Protein AF-A0A497TAW7-F1 (afdb_monomer)

Structure (mmCIF, N/CA/C/O backbone):
data_AF-A0A497TAW7-F1
#
_entry.id   AF-A0A497TAW7-F1
#
loop_
_atom_site.group_PDB
_atom_site.id
_atom_site.type_symbol
_atom_site.label_atom_id
_atom_site.label_alt_id
_atom_site.label_comp_id
_atom_site.label_asym_id
_atom_site.label_entity_id
_atom_site.label_seq_id
_atom_site.pdbx_PDB_ins_code
_atom_site.Cartn_x
_atom_site.Cartn_y
_atom_site.Cartn_z
_atom_site.occupancy
_atom_site.B_iso_or_equiv
_atom_site.auth_seq_id
_atom_site.auth_comp_id
_atom_site.auth_asym_id
_atom_site.auth_atom_id
_atom_site.pdbx_PDB_model_num
ATOM 1 N N . PHE A 1 1 ? 63.473 -51.065 31.600 1.00 52.31 1 PHE A N 1
ATOM 2 C CA . PHE A 1 1 ? 62.329 -51.071 30.665 1.00 52.31 1 PHE A CA 1
ATOM 3 C C . PHE A 1 1 ? 61.260 -52.136 30.952 1.00 52.31 1 PHE A C 1
ATOM 5 O O . PHE A 1 1 ? 60.139 -51.936 30.514 1.00 52.31 1 PHE A O 1
ATOM 12 N N . GLY A 1 2 ? 61.528 -53.229 31.693 1.00 59.47 2 GLY A N 1
ATOM 13 C CA . GLY A 1 2 ? 60.490 -54.237 32.010 1.00 59.47 2 GLY A CA 1
ATOM 14 C C . GLY A 1 2 ? 59.416 -53.787 33.019 1.00 59.47 2 GLY A C 1
ATOM 15 O O . GLY A 1 2 ? 58.239 -54.035 32.805 1.00 59.47 2 GLY A O 1
ATOM 16 N N . ASN A 1 3 ? 59.793 -53.047 34.068 1.00 63.81 3 ASN A N 1
ATOM 17 C CA . ASN A 1 3 ? 58.870 -52.732 35.173 1.00 63.81 3 ASN A CA 1
ATOM 18 C C . ASN A 1 3 ? 57.830 -51.638 34.865 1.00 63.81 3 ASN A C 1
ATOM 20 O O . ASN A 1 3 ? 56.759 -51.634 35.463 1.00 63.81 3 ASN A O 1
ATOM 24 N N . GLU A 1 4 ? 58.109 -50.711 33.945 1.00 64.75 4 GLU A N 1
ATOM 25 C CA . GLU A 1 4 ? 57.151 -49.653 33.580 1.00 64.75 4 GLU A CA 1
ATOM 26 C C . GLU A 1 4 ? 56.008 -50.187 32.719 1.00 64.75 4 GLU A C 1
ATOM 28 O O . GLU A 1 4 ? 54.865 -49.765 32.885 1.00 64.75 4 GLU A O 1
ATOM 33 N N . LEU A 1 5 ? 56.293 -51.155 31.841 1.00 70.50 5 LEU A N 1
ATO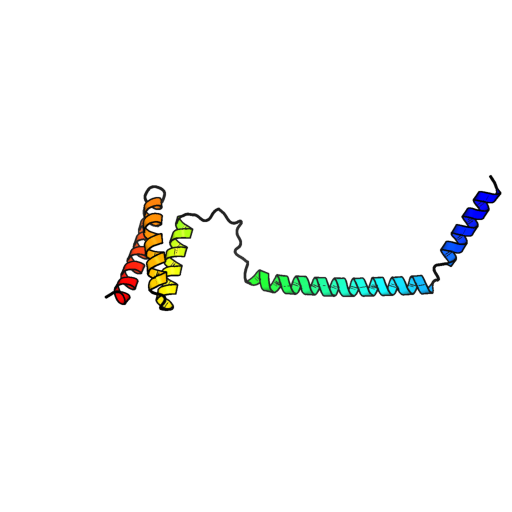M 34 C CA . LEU A 1 5 ? 55.276 -51.761 30.989 1.00 70.50 5 LEU A CA 1
ATOM 35 C C . LEU A 1 5 ? 54.278 -52.588 31.809 1.00 70.50 5 LEU A C 1
ATOM 37 O O . LEU A 1 5 ? 53.078 -52.531 31.545 1.00 70.50 5 LEU A O 1
ATOM 41 N N . ASP A 1 6 ? 54.752 -53.314 32.822 1.00 79.25 6 ASP A N 1
ATOM 42 C CA . ASP A 1 6 ? 53.871 -54.057 33.727 1.00 79.25 6 ASP A CA 1
ATOM 43 C C . ASP A 1 6 ? 53.067 -53.128 34.643 1.00 79.25 6 ASP A C 1
ATOM 45 O O . ASP A 1 6 ? 51.887 -53.381 34.891 1.00 79.25 6 ASP A O 1
ATOM 49 N N . ASN A 1 7 ? 53.644 -51.999 35.066 1.00 77.19 7 ASN A N 1
ATOM 50 C CA . ASN A 1 7 ? 52.921 -51.000 35.854 1.00 77.19 7 ASN A CA 1
ATOM 51 C C . ASN A 1 7 ? 51.817 -50.304 35.032 1.00 77.19 7 ASN A C 1
ATOM 53 O O . ASN A 1 7 ? 50.700 -50.124 35.513 1.00 77.19 7 ASN A O 1
ATOM 57 N N . LEU A 1 8 ? 52.089 -49.995 33.759 1.00 75.00 8 LEU A N 1
ATOM 58 C CA . LEU A 1 8 ? 51.098 -49.454 32.821 1.00 75.00 8 LEU A CA 1
ATOM 59 C C . LEU A 1 8 ? 49.980 -50.457 32.522 1.00 75.00 8 LEU A C 1
ATOM 61 O O . LEU A 1 8 ? 48.805 -50.095 32.529 1.00 75.00 8 LEU A O 1
ATOM 65 N N . LYS A 1 9 ? 50.316 -51.735 32.309 1.00 77.38 9 LYS A N 1
ATOM 66 C CA . LYS A 1 9 ? 49.309 -52.791 32.118 1.00 77.38 9 LYS A CA 1
ATOM 67 C C . LYS A 1 9 ? 48.424 -52.960 33.350 1.00 77.38 9 LYS A C 1
ATOM 69 O O . LYS A 1 9 ? 47.216 -53.135 33.194 1.00 77.38 9 LYS A O 1
ATOM 74 N N . LYS A 1 10 ? 49.001 -52.865 34.551 1.00 76.75 10 LYS A N 1
ATOM 75 C CA . LYS A 1 10 ? 48.254 -52.923 35.810 1.00 76.75 10 LYS A CA 1
ATOM 76 C C . LYS A 1 10 ? 47.315 -51.724 35.967 1.00 76.75 10 LYS A C 1
ATOM 78 O O . LYS A 1 10 ? 46.136 -51.933 36.213 1.00 76.75 10 LYS A O 1
ATOM 83 N N . GLN A 1 11 ? 47.782 -50.501 35.702 1.00 68.69 11 GLN A N 1
ATOM 84 C CA . GLN A 1 11 ? 46.923 -49.309 35.721 1.00 68.69 11 GLN A CA 1
ATOM 85 C C . GLN A 1 11 ? 45.771 -49.391 34.712 1.00 68.69 11 GLN A C 1
ATOM 87 O O . GLN A 1 11 ? 44.648 -49.028 35.039 1.00 68.69 11 GLN A O 1
ATOM 92 N N . ILE A 1 12 ? 46.012 -49.913 33.506 1.00 68.12 12 ILE A N 1
ATOM 93 C CA . ILE A 1 12 ? 44.953 -50.101 32.502 1.00 68.12 12 ILE A CA 1
ATOM 94 C C . ILE A 1 12 ? 43.939 -51.165 32.955 1.00 68.12 12 ILE A C 1
ATOM 96 O O . ILE A 1 12 ? 42.743 -51.014 32.701 1.00 68.12 12 ILE A O 1
ATOM 100 N N . ALA A 1 13 ? 44.386 -52.233 33.620 1.00 68.62 13 ALA A N 1
ATOM 101 C CA . ALA A 1 13 ? 43.496 -53.247 34.186 1.00 68.62 13 ALA A CA 1
ATOM 102 C C . ALA A 1 13 ? 42.655 -52.683 35.345 1.00 68.62 13 ALA A C 1
ATOM 104 O O . ALA A 1 13 ? 41.441 -52.883 35.360 1.00 68.62 13 ALA A O 1
ATOM 105 N N . ASP A 1 14 ? 43.270 -51.906 36.239 1.00 61.09 14 ASP A N 1
ATOM 106 C CA . ASP A 1 14 ? 42.585 -51.243 37.350 1.00 61.09 14 ASP A CA 1
ATOM 107 C C . ASP A 1 14 ? 41.577 -50.196 36.832 1.00 61.09 14 ASP A C 1
ATOM 109 O O . ASP A 1 14 ? 40.437 -50.168 37.290 1.00 61.09 14 ASP A O 1
ATOM 113 N N . MET A 1 15 ? 41.913 -49.424 35.790 1.00 60.47 15 MET A N 1
ATOM 114 C CA . MET A 1 15 ? 40.978 -48.496 35.129 1.00 60.47 15 MET A CA 1
ATOM 115 C C . MET A 1 15 ? 39.799 -49.206 34.452 1.00 60.47 15 MET A C 1
ATOM 117 O O . MET A 1 15 ? 38.679 -48.704 34.504 1.00 60.47 15 MET A O 1
ATOM 121 N N . LYS A 1 16 ? 40.016 -50.380 33.843 1.00 60.75 16 LYS A N 1
ATOM 122 C CA . LYS A 1 16 ? 38.925 -51.205 33.292 1.00 60.75 16 LYS A CA 1
ATOM 123 C C . LYS A 1 16 ? 38.046 -51.817 34.382 1.00 60.75 16 LYS A C 1
ATOM 125 O O . LYS A 1 16 ? 36.876 -52.073 34.127 1.00 60.75 16 LYS A O 1
ATOM 130 N N . SER A 1 17 ? 38.596 -52.048 35.573 1.00 57.75 17 SER A N 1
ATOM 131 C CA . SER A 1 17 ? 37.833 -52.498 36.744 1.00 57.75 17 SER A CA 1
ATOM 132 C C . SER A 1 17 ? 37.116 -51.355 37.477 1.00 57.75 17 SER A C 1
ATOM 134 O O . SER A 1 17 ? 36.145 -51.604 38.184 1.00 57.75 17 SER A O 1
ATOM 136 N N . ALA A 1 18 ? 37.545 -50.105 37.260 1.00 56.16 18 ALA A N 1
ATOM 137 C CA . ALA A 1 18 ? 36.951 -48.888 37.819 1.00 56.16 18 ALA A CA 1
ATOM 138 C C . ALA A 1 18 ? 35.712 -48.387 37.048 1.00 56.16 18 ALA A C 1
ATOM 140 O O . ALA A 1 18 ? 35.219 -47.293 37.307 1.00 56.16 18 ALA A O 1
ATOM 141 N N . THR A 1 19 ? 35.197 -49.167 36.097 1.00 59.69 19 THR A N 1
ATOM 142 C CA . THR A 1 19 ? 33.848 -48.990 35.550 1.00 59.69 19 THR A CA 1
ATOM 143 C C . THR A 1 19 ? 33.125 -50.302 35.784 1.00 59.69 19 THR A C 1
ATOM 145 O O . THR A 1 19 ? 33.347 -51.280 35.067 1.00 59.69 19 THR A O 1
ATOM 148 N N . THR A 1 20 ? 32.332 -50.374 36.849 1.00 62.44 20 THR A N 1
ATOM 149 C CA . THR A 1 20 ? 31.608 -51.609 37.150 1.00 62.44 20 THR A CA 1
ATOM 150 C C . THR A 1 20 ? 30.610 -51.908 36.019 1.00 62.44 20 THR A C 1
ATOM 152 O O . THR A 1 20 ? 30.151 -50.991 35.325 1.00 62.44 20 THR A O 1
ATOM 155 N N . PRO A 1 21 ? 30.244 -53.180 35.779 1.00 60.97 21 PRO A N 1
ATOM 156 C CA . PRO A 1 21 ? 29.141 -53.512 34.878 1.00 60.97 21 PRO A CA 1
ATOM 157 C C . PRO A 1 21 ? 27.851 -52.751 35.227 1.00 60.97 21 PRO A C 1
ATOM 159 O O . PRO A 1 21 ? 27.047 -52.457 34.342 1.00 60.97 21 PRO A O 1
ATOM 162 N N . GLU A 1 22 ? 27.665 -52.417 36.504 1.00 61.88 22 GLU A N 1
ATOM 163 C CA . GLU A 1 22 ? 26.589 -51.582 37.029 1.00 61.88 22 GLU A CA 1
ATOM 164 C C . GLU A 1 22 ? 26.684 -50.126 36.538 1.00 61.88 22 GLU A C 1
ATOM 166 O O . GLU A 1 22 ? 25.676 -49.589 36.077 1.00 61.88 22 GLU A O 1
ATOM 171 N N . ASP A 1 23 ? 27.876 -49.521 36.519 1.00 61.06 23 ASP A N 1
ATOM 172 C CA . ASP A 1 23 ? 28.093 -48.161 35.994 1.00 61.06 23 ASP A CA 1
ATOM 173 C C . ASP A 1 23 ? 27.844 -48.087 34.481 1.00 61.06 23 ASP A C 1
ATOM 175 O O . ASP A 1 23 ? 27.223 -47.147 33.981 1.00 61.06 23 ASP A O 1
ATOM 179 N N . LEU A 1 24 ? 28.255 -49.121 33.736 1.00 63.97 24 LEU A N 1
ATOM 180 C CA . LEU A 1 24 ? 27.972 -49.228 32.300 1.00 63.97 24 LEU A CA 1
ATOM 181 C C . LEU A 1 24 ? 26.476 -49.417 32.016 1.00 63.97 24 LEU A C 1
ATOM 183 O O . LEU A 1 24 ? 25.958 -48.884 31.032 1.00 63.97 24 LEU A O 1
ATOM 187 N N . LYS A 1 25 ? 25.759 -50.158 32.871 1.00 71.12 25 LYS A N 1
ATOM 188 C CA . LYS A 1 25 ? 24.296 -50.290 32.781 1.00 71.12 25 LYS A CA 1
ATOM 189 C C . LYS A 1 25 ? 23.598 -48.965 33.076 1.00 71.12 25 LYS A C 1
ATOM 191 O O . LYS A 1 25 ? 22.671 -48.615 32.348 1.00 71.12 25 LYS A O 1
ATOM 196 N N . HIS A 1 26 ? 24.053 -48.227 34.088 1.00 69.06 26 HIS A N 1
ATOM 197 C CA . HIS A 1 26 ? 23.493 -46.921 34.434 1.00 69.06 26 HIS A CA 1
ATOM 198 C C . HIS A 1 26 ? 23.686 -45.916 33.293 1.00 69.06 26 HIS A C 1
ATOM 200 O 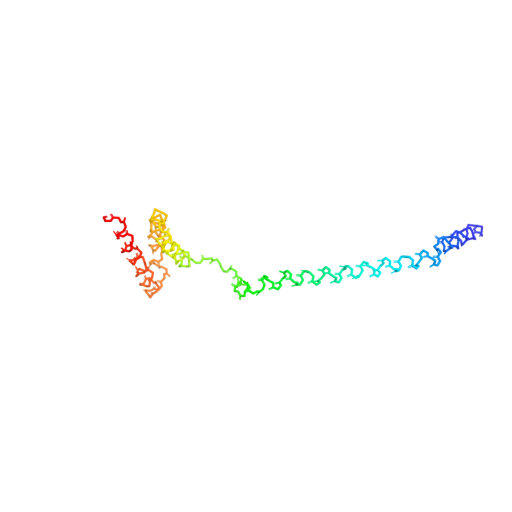O . HIS A 1 26 ? 22.732 -45.265 32.869 1.00 69.06 26 HIS A O 1
ATOM 206 N N . LEU A 1 27 ? 24.889 -45.875 32.713 1.00 68.56 27 LEU A N 1
ATOM 207 C CA . LEU A 1 27 ? 25.193 -45.018 31.570 1.00 68.56 27 LEU A CA 1
ATOM 208 C C . LEU A 1 27 ? 24.346 -45.372 30.335 1.00 68.56 27 LEU A C 1
ATOM 210 O O . LEU A 1 27 ? 23.847 -44.482 29.649 1.00 68.56 27 LEU A O 1
ATOM 214 N N . ASN A 1 28 ? 24.125 -46.662 30.066 1.00 71.62 28 ASN A N 1
ATOM 215 C CA . ASN A 1 28 ? 23.270 -47.096 28.958 1.00 71.62 28 ASN A CA 1
ATOM 216 C C . ASN A 1 28 ? 21.795 -46.717 29.155 1.00 71.62 28 ASN A C 1
ATOM 218 O O . ASN A 1 28 ? 21.137 -46.309 28.195 1.00 71.62 28 ASN A O 1
ATOM 222 N N . GLU A 1 29 ? 21.266 -46.821 30.376 1.00 75.81 29 GLU A N 1
ATOM 223 C CA . GLU A 1 29 ? 19.897 -46.382 30.667 1.00 75.81 29 GLU A CA 1
ATOM 224 C C . GLU A 1 29 ? 19.764 -44.850 30.598 1.00 75.81 29 GLU A C 1
ATOM 226 O O . GLU A 1 29 ? 18.762 -44.349 30.080 1.00 75.81 29 GLU A O 1
ATOM 231 N N . GLU A 1 30 ? 20.787 -44.090 31.002 1.00 72.75 30 GLU A N 1
ATOM 232 C CA . GLU A 1 30 ? 20.824 -42.637 30.795 1.00 72.75 30 GLU A CA 1
ATOM 233 C C . GLU A 1 30 ? 20.834 -42.260 29.309 1.00 72.75 30 GLU A C 1
ATOM 235 O O . GLU A 1 30 ? 20.018 -41.438 28.888 1.00 72.75 30 GLU A O 1
ATOM 240 N N . ILE A 1 31 ? 21.677 -42.901 28.490 1.00 75.81 31 ILE A N 1
ATOM 241 C CA . ILE A 1 31 ? 21.721 -42.688 27.032 1.00 75.81 31 ILE A CA 1
ATOM 242 C C . ILE A 1 31 ? 20.357 -42.991 26.403 1.00 75.81 31 ILE A C 1
ATOM 244 O O . ILE A 1 31 ? 19.852 -42.221 25.584 1.00 75.81 31 ILE A O 1
ATOM 248 N N . LYS A 1 32 ? 19.713 -44.086 26.813 1.00 79.62 32 LYS A N 1
ATOM 249 C CA . LYS A 1 32 ? 18.372 -44.461 26.351 1.00 79.62 32 LYS A CA 1
ATOM 250 C C . LYS A 1 32 ? 17.323 -43.412 26.724 1.00 79.62 32 LYS A C 1
ATOM 252 O O . LYS A 1 32 ? 16.472 -43.074 25.900 1.00 79.62 32 LYS A O 1
ATOM 257 N N . ASN A 1 33 ? 17.395 -42.863 27.934 1.00 78.19 33 ASN A N 1
ATOM 258 C CA . ASN A 1 33 ? 16.470 -41.830 28.391 1.00 78.19 33 ASN A CA 1
ATOM 259 C C . ASN A 1 33 ? 16.710 -40.482 27.686 1.00 78.19 33 ASN A C 1
ATOM 261 O O . ASN A 1 33 ? 15.756 -39.780 27.348 1.00 78.19 33 ASN A O 1
ATOM 265 N N . ILE A 1 34 ? 17.972 -40.139 27.405 1.00 78.50 34 ILE A N 1
ATOM 266 C CA . ILE A 1 34 ? 18.348 -38.971 26.597 1.00 78.50 34 ILE A CA 1
ATOM 267 C C . ILE A 1 34 ? 17.803 -39.122 25.177 1.00 78.50 34 ILE A C 1
ATOM 269 O O . ILE A 1 34 ? 17.125 -38.215 24.705 1.00 78.50 34 ILE A O 1
ATOM 273 N N . ASN A 1 35 ? 17.997 -40.276 24.532 1.00 76.38 35 ASN A N 1
ATOM 274 C CA . ASN A 1 35 ? 17.474 -40.541 23.189 1.00 76.38 35 ASN A CA 1
ATOM 275 C C . ASN A 1 35 ? 15.943 -40.465 23.136 1.00 76.38 35 ASN A C 1
ATOM 277 O O . ASN A 1 35 ? 15.386 -39.911 22.191 1.00 76.38 35 ASN A O 1
ATOM 281 N N . LYS A 1 36 ? 15.249 -40.946 24.177 1.00 78.88 36 LYS A N 1
ATOM 282 C CA . LYS A 1 36 ? 13.792 -40.797 24.292 1.00 78.88 36 LYS A CA 1
ATOM 283 C C . LYS A 1 36 ? 13.375 -39.324 24.369 1.00 78.88 36 LYS A C 1
ATOM 285 O O . LYS A 1 36 ? 12.472 -38.910 23.647 1.00 78.88 36 LYS A O 1
ATOM 290 N N . LYS A 1 37 ? 14.050 -38.518 25.197 1.00 78.12 37 LYS A N 1
ATOM 291 C CA . LYS A 1 37 ? 13.802 -37.067 25.276 1.00 78.12 37 LYS A CA 1
ATOM 292 C C . LYS A 1 37 ? 14.127 -36.353 23.964 1.00 78.12 37 LYS A C 1
ATOM 294 O O . LYS A 1 37 ? 13.438 -35.400 23.619 1.00 78.12 37 LYS A O 1
ATOM 299 N N . LEU A 1 38 ? 15.146 -36.809 23.239 1.00 76.94 38 LEU A N 1
ATOM 300 C CA . LEU A 1 38 ? 15.536 -36.268 21.938 1.00 76.94 38 LEU A CA 1
ATOM 301 C C . LEU A 1 38 ? 14.435 -36.520 20.900 1.00 76.94 38 LEU A C 1
ATOM 303 O O . LEU A 1 38 ? 13.981 -35.569 20.275 1.00 76.94 38 LEU A O 1
ATOM 307 N N . ALA A 1 39 ? 13.892 -37.740 20.841 1.00 73.88 39 ALA A N 1
ATOM 308 C CA . ALA A 1 39 ? 12.740 -38.064 19.998 1.00 73.88 39 ALA A CA 1
ATOM 309 C C . ALA A 1 39 ? 11.481 -37.253 20.380 1.00 73.88 39 ALA A C 1
ATOM 311 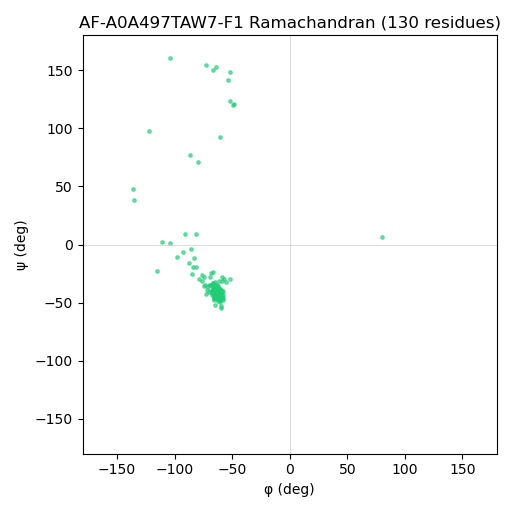O O . ALA A 1 39 ? 10.777 -36.728 19.517 1.00 73.88 39 ALA A O 1
ATOM 312 N N . GLU A 1 40 ? 11.198 -37.083 21.677 1.00 69.50 40 GLU A N 1
ATOM 313 C CA . GLU A 1 40 ? 10.089 -36.236 22.145 1.00 69.50 40 GLU A CA 1
ATOM 314 C C . GLU A 1 40 ? 10.287 -34.754 21.775 1.00 69.50 40 GLU A C 1
ATOM 316 O O . GLU A 1 40 ? 9.325 -34.063 21.432 1.00 69.50 40 GLU A O 1
ATOM 321 N N . LEU A 1 41 ? 11.522 -34.250 21.807 1.00 65.25 41 LEU A N 1
ATOM 322 C CA . LEU A 1 41 ? 11.848 -32.893 21.370 1.00 65.25 41 LEU A CA 1
ATOM 323 C C . LEU A 1 41 ? 11.727 -32.744 19.852 1.00 65.25 41 LEU A C 1
ATOM 325 O O . LEU A 1 41 ? 11.148 -31.752 19.422 1.00 65.25 41 LEU A O 1
ATOM 329 N N . GLU A 1 42 ? 12.171 -33.730 19.067 1.00 61.31 42 GLU A N 1
ATOM 330 C CA . GLU A 1 42 ? 12.010 -33.774 17.606 1.00 61.31 42 GLU A CA 1
ATOM 331 C C . GLU A 1 42 ? 10.532 -33.775 17.191 1.00 61.31 42 GLU A C 1
ATOM 333 O O . GLU A 1 42 ? 10.129 -33.024 16.299 1.00 61.31 42 GLU A O 1
ATOM 338 N N . THR A 1 43 ? 9.680 -34.533 17.891 1.00 60.84 43 THR A N 1
ATOM 339 C CA . THR A 1 43 ? 8.227 -34.491 17.640 1.00 60.84 43 THR A CA 1
ATOM 340 C C . THR A 1 43 ? 7.611 -33.134 18.009 1.00 60.84 43 THR A C 1
ATOM 342 O O . THR A 1 43 ? 6.710 -32.650 17.318 1.00 60.84 43 THR A O 1
ATOM 345 N N . LYS A 1 44 ? 8.124 -32.451 19.044 1.00 57.00 44 LYS A N 1
ATOM 346 C CA . LYS A 1 44 ? 7.686 -31.094 19.420 1.00 57.00 44 LYS A CA 1
ATOM 347 C C . LYS A 1 44 ? 8.186 -30.013 18.459 1.00 57.00 44 LYS A C 1
ATOM 349 O O . LYS A 1 44 ? 7.445 -29.058 18.216 1.00 57.00 44 LYS A O 1
ATOM 354 N N . THR A 1 45 ? 9.384 -30.131 17.883 1.00 51.62 45 THR A N 1
ATOM 355 C CA . THR A 1 45 ? 9.844 -29.227 16.814 1.00 51.62 45 THR A CA 1
ATOM 356 C C . THR A 1 45 ? 9.050 -29.445 15.533 1.00 51.62 45 THR A C 1
ATOM 358 O O . THR A 1 45 ? 8.605 -28.463 14.945 1.00 51.62 45 THR A O 1
ATOM 361 N N . GLN A 1 46 ? 8.738 -30.689 15.158 1.00 51.00 46 GLN A N 1
ATOM 362 C CA . GLN A 1 46 ? 7.857 -30.965 14.015 1.00 51.00 46 GLN A CA 1
ATOM 363 C C . GLN A 1 46 ? 6.425 -30.444 14.236 1.00 51.00 46 GLN A C 1
ATOM 365 O O . GLN A 1 46 ? 5.826 -29.880 13.320 1.00 51.00 46 GLN A O 1
ATOM 370 N N . SER A 1 47 ? 5.899 -30.532 15.463 1.00 51.06 47 SER A N 1
ATOM 371 C CA . SER A 1 47 ? 4.584 -29.981 15.825 1.00 51.06 47 SER A CA 1
ATOM 372 C C . SER A 1 47 ? 4.546 -28.441 15.799 1.00 51.06 47 SER A C 1
ATOM 374 O O . SER A 1 47 ? 3.554 -27.856 15.362 1.00 51.06 47 SER A O 1
ATOM 376 N N . LYS A 1 48 ? 5.644 -27.759 16.163 1.00 48.69 48 LYS A N 1
ATOM 377 C CA . LYS A 1 48 ? 5.775 -26.296 16.001 1.00 48.69 48 LYS A CA 1
ATOM 378 C C . LYS A 1 48 ? 6.013 -25.855 14.554 1.00 48.69 48 LYS A C 1
ATOM 380 O O . LYS A 1 48 ? 5.619 -24.747 14.195 1.00 48.69 48 LYS A O 1
ATOM 385 N N . GLU A 1 49 ? 6.616 -26.695 13.717 1.00 46.03 49 GLU A N 1
ATOM 386 C CA . GLU A 1 49 ? 6.784 -26.393 12.293 1.00 46.03 49 GLU A CA 1
ATOM 387 C C . GLU A 1 49 ? 5.514 -26.631 11.466 1.00 46.03 49 GLU A C 1
ATOM 389 O O . GLU A 1 49 ? 5.292 -25.916 10.491 1.00 46.03 49 GLU A O 1
ATOM 394 N N . ALA A 1 50 ? 4.650 -27.573 11.850 1.00 46.81 50 ALA A N 1
ATOM 395 C CA . ALA A 1 50 ? 3.391 -27.826 11.146 1.00 46.81 50 ALA A CA 1
ATOM 396 C C . ALA A 1 50 ? 2.405 -26.648 11.266 1.00 46.81 50 ALA A C 1
ATOM 398 O O . ALA A 1 50 ? 1.820 -26.234 10.268 1.00 46.81 50 ALA A O 1
ATOM 399 N N . ILE A 1 51 ? 2.312 -26.015 12.443 1.00 50.09 51 ILE A N 1
ATOM 400 C CA . ILE A 1 51 ? 1.461 -24.825 12.645 1.00 50.09 51 ILE A CA 1
ATOM 401 C C . ILE A 1 51 ? 2.002 -23.608 11.866 1.00 50.09 51 ILE A C 1
ATOM 403 O O . ILE A 1 51 ? 1.243 -22.719 11.481 1.00 50.09 51 ILE A O 1
ATOM 407 N N . ARG A 1 52 ? 3.308 -23.570 11.561 1.00 45.28 52 ARG A N 1
ATOM 408 C CA . ARG A 1 52 ? 3.905 -22.508 10.734 1.00 45.28 52 ARG A CA 1
ATOM 409 C C . ARG A 1 52 ? 3.779 -22.779 9.227 1.00 45.28 52 ARG A C 1
ATOM 411 O O . ARG A 1 52 ? 3.744 -21.828 8.453 1.00 45.28 52 ARG A O 1
ATOM 418 N N . LYS A 1 53 ? 3.664 -24.044 8.808 1.00 47.47 53 LYS A N 1
ATOM 419 C CA . LYS A 1 53 ? 3.601 -24.457 7.391 1.00 47.47 53 LYS A CA 1
ATOM 420 C C . LYS A 1 53 ? 2.209 -24.365 6.757 1.00 47.47 53 LYS A C 1
ATOM 422 O O . LYS A 1 53 ? 2.125 -24.393 5.533 1.00 47.47 53 LYS A O 1
ATOM 427 N N . GLU A 1 54 ? 1.143 -24.164 7.532 1.00 45.41 54 GLU A N 1
ATOM 428 C CA . GLU A 1 54 ? -0.175 -23.816 6.967 1.00 45.41 54 GLU A CA 1
ATOM 429 C C . GLU A 1 54 ? -0.377 -22.304 6.759 1.00 45.41 54 GLU A C 1
ATOM 431 O O . GLU A 1 54 ? -1.238 -21.908 5.981 1.00 45.41 54 GLU A O 1
ATOM 436 N N . LYS A 1 55 ? 0.458 -21.446 7.368 1.00 47.06 55 LYS A N 1
ATOM 437 C CA . LYS A 1 55 ? 0.445 -19.985 7.136 1.00 47.06 55 LYS A CA 1
ATOM 438 C C . LYS A 1 55 ? 1.581 -19.461 6.250 1.00 47.06 55 LYS A C 1
ATOM 440 O O . LYS A 1 55 ? 1.660 -18.259 6.030 1.00 47.06 55 LYS A O 1
ATOM 445 N N . LEU A 1 56 ? 2.459 -20.331 5.746 1.00 46.66 56 LEU A N 1
ATOM 446 C CA . LEU A 1 56 ? 3.659 -19.925 5.004 1.00 46.66 56 LEU A CA 1
ATOM 447 C C . LEU A 1 56 ? 3.891 -20.782 3.747 1.00 46.66 56 LEU A C 1
ATOM 449 O O . LEU A 1 56 ? 4.991 -21.275 3.518 1.00 46.66 56 LEU A O 1
ATOM 453 N N . LYS A 1 57 ? 2.849 -20.996 2.936 1.00 45.22 57 LYS A N 1
ATOM 454 C CA . LYS A 1 57 ? 2.981 -21.609 1.600 1.00 45.22 57 LYS A CA 1
ATOM 455 C C . LYS A 1 57 ? 3.194 -20.611 0.455 1.00 45.22 57 LYS A C 1
ATOM 457 O O . LYS A 1 57 ? 3.226 -21.036 -0.691 1.00 45.22 57 LYS A O 1
ATOM 462 N N . GLU A 1 58 ? 3.434 -19.332 0.736 1.00 47.72 58 GLU A N 1
ATOM 463 C CA . GLU A 1 58 ? 3.775 -18.343 -0.301 1.00 47.72 58 GLU A CA 1
ATOM 464 C C . GLU A 1 58 ? 4.946 -17.432 0.096 1.00 47.72 58 GLU A C 1
ATOM 466 O O . GLU A 1 58 ? 4.969 -16.254 -0.226 1.00 47.72 58 GLU A O 1
ATOM 471 N N . ALA A 1 59 ? 5.970 -17.957 0.769 1.00 42.53 59 ALA A N 1
ATOM 472 C CA . ALA A 1 59 ? 7.263 -17.272 0.774 1.00 42.53 59 ALA A CA 1
ATOM 473 C C . ALA A 1 59 ? 8.051 -17.722 -0.465 1.00 42.53 59 ALA A C 1
ATOM 475 O O . ALA A 1 59 ? 8.931 -18.582 -0.390 1.00 42.53 59 ALA A O 1
ATOM 476 N N . LYS A 1 60 ? 7.683 -17.163 -1.629 1.00 51.94 60 LYS A N 1
ATOM 477 C CA . LYS A 1 60 ? 8.616 -17.026 -2.759 1.00 51.94 60 LYS A CA 1
ATOM 478 C C . LYS A 1 60 ? 9.883 -16.334 -2.227 1.00 51.94 60 LYS A C 1
ATOM 480 O O . LYS A 1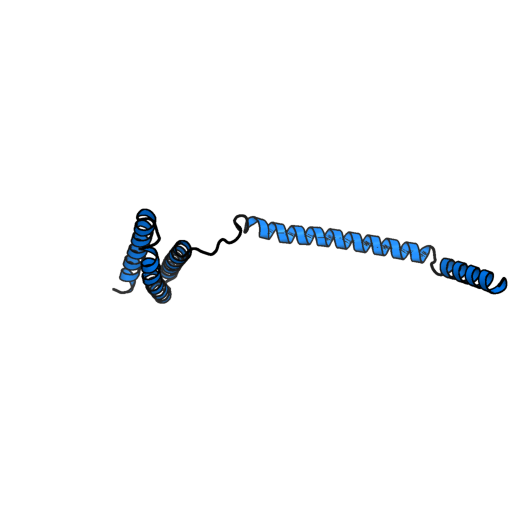 60 ? 9.753 -15.528 -1.306 1.00 51.94 60 LYS A O 1
ATOM 485 N N . PRO A 1 61 ? 11.086 -16.621 -2.761 1.00 44.66 61 PRO A N 1
ATOM 486 C CA . PRO A 1 61 ? 12.250 -15.786 -2.466 1.00 44.66 61 PRO A CA 1
ATOM 487 C C . PRO A 1 61 ? 11.826 -14.329 -2.678 1.00 44.66 61 PRO A C 1
ATOM 489 O O . PRO A 1 61 ? 11.290 -14.029 -3.742 1.00 44.66 61 PRO A O 1
ATOM 492 N N . GLU A 1 62 ? 11.932 -13.494 -1.638 1.00 47.84 62 GLU A N 1
ATOM 493 C CA . GLU A 1 62 ? 11.526 -12.087 -1.685 1.00 47.84 62 GLU A CA 1
ATOM 494 C C . GLU A 1 62 ? 12.366 -11.400 -2.764 1.00 47.84 62 GLU A C 1
ATOM 496 O O . GLU A 1 62 ? 13.498 -10.970 -2.542 1.00 47.84 62 GLU A O 1
ATOM 501 N N . GLU A 1 63 ? 11.818 -11.368 -3.978 1.00 50.44 63 GLU A N 1
ATOM 502 C CA . GLU A 1 63 ? 12.177 -10.378 -4.974 1.00 50.44 63 GLU A CA 1
ATOM 503 C C . GLU A 1 63 ? 12.006 -9.005 -4.313 1.00 50.44 63 GLU A C 1
ATOM 505 O O . GLU A 1 63 ? 11.078 -8.827 -3.515 1.00 50.44 63 GLU A O 1
ATOM 510 N N . PRO A 1 64 ? 12.902 -8.041 -4.582 1.00 64.00 64 PRO A N 1
ATOM 511 C CA . PRO A 1 64 ? 12.750 -6.701 -4.035 1.00 64.00 64 PRO A CA 1
ATOM 512 C C . PRO A 1 64 ? 11.341 -6.187 -4.358 1.00 64.00 64 PRO A C 1
ATOM 514 O O . PRO A 1 64 ? 10.947 -6.184 -5.525 1.00 64.00 64 PRO A O 1
ATOM 517 N N . GLU A 1 65 ? 10.587 -5.801 -3.320 1.00 78.12 65 GLU A N 1
ATOM 518 C CA . GLU A 1 65 ? 9.214 -5.295 -3.446 1.00 78.12 65 GLU A CA 1
ATOM 519 C C . GLU A 1 65 ? 9.178 -4.215 -4.532 1.00 78.12 65 GLU A C 1
ATOM 521 O O . GLU A 1 65 ? 9.897 -3.212 -4.456 1.00 78.12 65 GLU A O 1
ATOM 526 N N . THR A 1 66 ? 8.376 -4.431 -5.576 1.00 89.31 66 THR A N 1
ATOM 527 C CA . THR A 1 66 ? 8.298 -3.466 -6.675 1.00 89.31 66 THR A CA 1
ATOM 528 C C . THR A 1 66 ? 7.538 -2.224 -6.221 1.00 89.31 66 THR A C 1
ATOM 530 O O . THR A 1 66 ? 6.672 -2.278 -5.345 1.00 89.31 66 THR A O 1
ATOM 533 N N . ASN A 1 67 ? 7.801 -1.079 -6.853 1.00 90.12 67 ASN A N 1
ATOM 534 C CA . ASN A 1 67 ? 7.045 0.144 -6.567 1.00 90.12 67 ASN A CA 1
ATOM 535 C C . ASN A 1 67 ? 5.533 -0.028 -6.826 1.00 90.12 67 ASN A C 1
ATOM 537 O O . ASN A 1 67 ? 4.729 0.611 -6.151 1.00 90.12 67 ASN A O 1
ATOM 541 N N . VAL A 1 68 ? 5.145 -0.922 -7.747 1.00 91.62 68 VAL A N 1
ATOM 542 C CA . VAL A 1 68 ? 3.745 -1.315 -7.977 1.00 91.62 68 VAL A CA 1
ATOM 543 C C . VAL A 1 68 ? 3.172 -2.028 -6.752 1.00 91.62 68 VAL A C 1
ATOM 545 O O . VAL A 1 68 ? 2.143 -1.601 -6.235 1.00 91.62 68 VAL A O 1
ATOM 548 N N . GLN A 1 69 ? 3.854 -3.058 -6.241 1.00 93.25 69 GLN A N 1
ATOM 549 C CA . GLN A 1 69 ? 3.411 -3.807 -5.056 1.00 93.25 69 GLN A CA 1
ATOM 550 C C . GLN A 1 69 ? 3.311 -2.904 -3.823 1.00 93.25 69 GLN A C 1
ATOM 552 O O . GLN A 1 69 ? 2.322 -2.946 -3.089 1.00 93.25 69 GLN A O 1
ATOM 557 N N . LYS A 1 70 ? 4.298 -2.019 -3.643 1.00 94.69 70 LYS A N 1
ATOM 558 C CA . LYS A 1 70 ? 4.291 -1.024 -2.572 1.00 94.6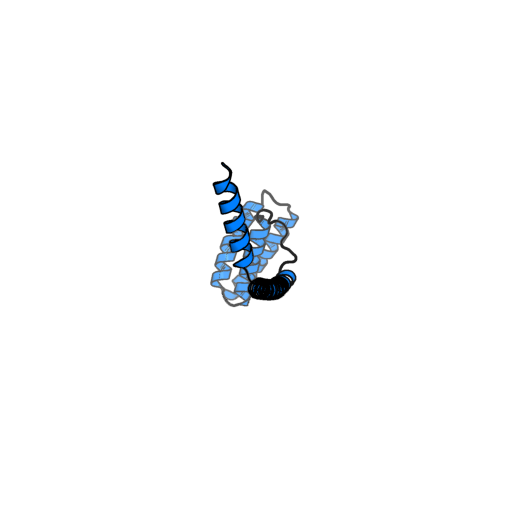9 70 LYS A CA 1
ATOM 559 C C . LYS A 1 70 ? 3.081 -0.091 -2.675 1.00 94.69 70 LYS A C 1
ATOM 561 O O . LYS A 1 70 ? 2.431 0.181 -1.667 1.00 94.69 70 LYS A O 1
ATOM 566 N N . LEU A 1 71 ? 2.758 0.386 -3.878 1.00 94.88 71 LEU A N 1
ATOM 567 C CA . LEU A 1 71 ? 1.603 1.255 -4.101 1.00 94.88 71 LEU A CA 1
ATOM 568 C C . LEU A 1 71 ? 0.282 0.533 -3.821 1.00 94.88 71 L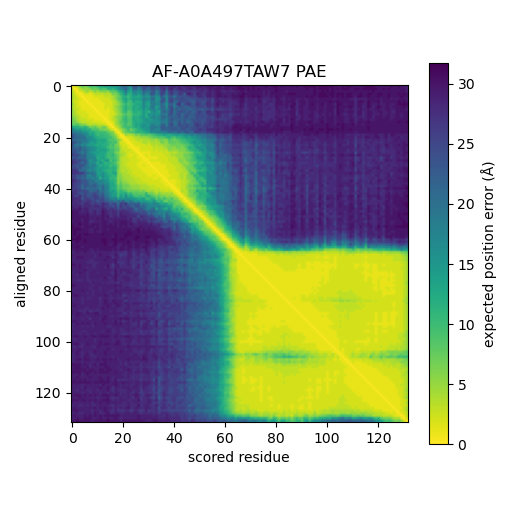EU A C 1
ATOM 570 O O . LEU A 1 71 ? -0.569 1.079 -3.121 1.00 94.88 71 LEU A O 1
ATOM 574 N N . GLU A 1 72 ? 0.123 -0.698 -4.307 1.00 95.50 72 GLU A N 1
ATOM 575 C CA . GLU A 1 72 ? -1.063 -1.518 -4.029 1.00 95.50 72 GLU A CA 1
ATOM 576 C C . GLU A 1 72 ? -1.247 -1.736 -2.520 1.00 95.50 72 GLU A C 1
ATOM 578 O O . GLU A 1 72 ? -2.353 -1.599 -1.998 1.00 95.50 72 GLU A O 1
ATOM 583 N N . LYS A 1 73 ? -0.159 -1.990 -1.786 1.00 96.00 73 LYS A N 1
ATOM 584 C CA . LYS A 1 73 ? -0.191 -2.142 -0.328 1.00 96.00 73 LYS A CA 1
ATOM 585 C C . LYS A 1 73 ? -0.621 -0.864 0.395 1.00 96.00 73 LYS A C 1
ATOM 587 O O . LYS A 1 73 ? -1.427 -0.945 1.324 1.00 96.00 73 LYS A O 1
ATOM 592 N N . ILE A 1 74 ? -0.112 0.298 -0.021 1.00 97.12 74 ILE A N 1
ATOM 593 C CA . ILE A 1 74 ? -0.500 1.605 0.540 1.00 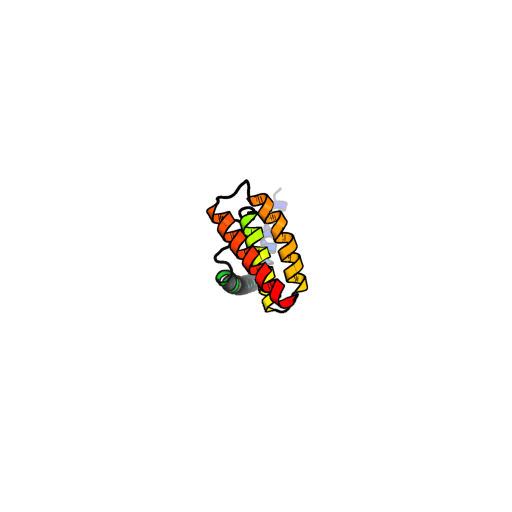97.12 74 ILE A CA 1
ATOM 594 C C . ILE A 1 74 ? -2.001 1.843 0.334 1.00 97.12 74 ILE A C 1
ATOM 596 O O . ILE A 1 74 ? -2.714 2.182 1.278 1.00 97.12 74 ILE A O 1
ATOM 600 N N . ILE A 1 75 ? -2.499 1.604 -0.882 1.00 96.81 75 ILE A N 1
ATOM 601 C CA . ILE A 1 75 ? -3.917 1.764 -1.227 1.00 96.81 75 ILE A CA 1
ATOM 602 C C . ILE A 1 75 ? -4.796 0.816 -0.399 1.00 96.81 75 ILE A C 1
ATOM 604 O O . ILE A 1 75 ? -5.781 1.252 0.199 1.00 96.81 75 ILE A O 1
ATOM 608 N N . ASN A 1 76 ? -4.425 -0.464 -0.317 1.00 96.81 76 ASN A N 1
ATOM 609 C CA . ASN A 1 76 ? -5.169 -1.461 0.455 1.00 96.81 76 ASN A CA 1
ATOM 610 C C . ASN A 1 76 ? -5.208 -1.104 1.946 1.00 96.81 76 ASN A C 1
ATOM 612 O O . ASN A 1 76 ? -6.267 -1.159 2.568 1.00 96.81 76 ASN A O 1
ATOM 616 N N . THR A 1 77 ? -4.079 -0.656 2.501 1.00 97.81 77 THR A N 1
ATOM 617 C CA . THR A 1 77 ? -4.004 -0.195 3.894 1.00 97.81 77 THR A CA 1
ATOM 618 C C . THR A 1 77 ? -4.932 0.996 4.127 1.00 97.81 77 THR A C 1
ATOM 620 O O . THR A 1 77 ? -5.671 1.006 5.109 1.00 97.81 77 THR A O 1
ATOM 623 N N . ALA A 1 78 ? -4.965 1.964 3.205 1.00 96.81 78 ALA A N 1
ATOM 624 C CA . ALA A 1 78 ? -5.863 3.110 3.302 1.00 96.81 78 ALA A CA 1
ATOM 625 C C . ALA A 1 78 ? -7.341 2.689 3.281 1.00 96.81 78 ALA A C 1
ATOM 627 O O . ALA A 1 78 ? -8.143 3.199 4.060 1.00 96.81 78 ALA A O 1
ATOM 628 N N . HIS A 1 79 ? -7.714 1.732 2.429 1.00 96.50 79 HIS A N 1
ATOM 629 C CA . HIS A 1 79 ? -9.071 1.188 2.407 1.00 96.50 79 HIS A CA 1
ATOM 630 C C . HIS A 1 79 ? -9.450 0.500 3.720 1.00 96.50 79 HIS A C 1
ATOM 632 O O . HIS A 1 79 ? -10.514 0.801 4.262 1.00 96.50 79 HIS A O 1
ATOM 638 N N . GLU A 1 80 ? -8.571 -0.343 4.265 1.00 97.06 80 GLU A N 1
ATOM 639 C CA . GLU A 1 80 ? -8.795 -0.977 5.566 1.00 97.06 80 GLU A CA 1
ATOM 640 C C . GLU A 1 80 ? -8.907 0.040 6.704 1.00 97.06 80 GLU A C 1
ATOM 642 O O . GLU A 1 80 ? -9.678 -0.154 7.642 1.00 97.06 80 GLU A O 1
ATOM 647 N N . GLN A 1 81 ? -8.120 1.114 6.656 1.00 97.44 81 GLN A N 1
ATOM 648 C CA . GLN A 1 81 ? -8.186 2.190 7.637 1.00 97.44 81 GLN A CA 1
ATOM 649 C C . GLN A 1 81 ? -9.531 2.910 7.576 1.00 97.44 81 GLN A C 1
ATOM 651 O O . GLN A 1 81 ? -10.146 3.104 8.622 1.00 97.44 81 GLN A O 1
ATOM 656 N N . ILE A 1 82 ? -10.048 3.204 6.377 1.00 95.25 82 ILE A N 1
ATOM 657 C CA . ILE A 1 82 ? -11.406 3.748 6.224 1.00 95.25 82 ILE A CA 1
ATOM 658 C C . ILE A 1 82 ? -12.441 2.782 6.810 1.00 95.25 82 ILE A C 1
ATOM 660 O O . ILE A 1 82 ? -13.310 3.218 7.561 1.00 95.25 82 ILE A O 1
ATOM 664 N N . ASP A 1 83 ? -12.330 1.480 6.525 1.00 95.31 83 ASP A N 1
ATOM 665 C CA . ASP A 1 83 ? -13.251 0.462 7.057 1.00 95.31 83 ASP A CA 1
ATOM 666 C C . ASP A 1 83 ? -13.220 0.385 8.593 1.00 95.31 83 ASP A C 1
ATOM 668 O O . ASP A 1 83 ? -14.237 0.117 9.232 1.00 95.31 83 ASP A O 1
ATOM 672 N N . LYS A 1 84 ? -12.059 0.662 9.198 1.00 96.50 84 LYS A N 1
ATOM 673 C CA . LYS A 1 84 ? -11.853 0.723 10.654 1.00 96.50 84 LYS A CA 1
ATOM 674 C C . LYS A 1 84 ? -12.184 2.098 11.259 1.00 96.50 84 LYS A C 1
ATOM 676 O O . LYS A 1 84 ? -12.123 2.244 12.477 1.00 96.50 84 LYS A O 1
ATOM 681 N N . GLY A 1 85 ? -12.528 3.095 10.441 1.00 94.69 85 GLY A N 1
ATOM 682 C CA . GLY A 1 85 ? -12.795 4.473 10.868 1.00 94.69 85 GLY A CA 1
ATOM 683 C C . GLY A 1 85 ? -11.548 5.337 11.104 1.00 94.69 85 GLY A C 1
ATOM 684 O O . GLY A 1 85 ? -11.675 6.477 11.548 1.00 94.69 85 GLY A O 1
ATOM 685 N N . ASP A 1 86 ? -10.350 4.841 10.786 1.00 96.75 86 ASP A N 1
ATOM 686 C CA . ASP A 1 86 ? -9.092 5.597 10.808 1.00 96.75 86 ASP A CA 1
ATOM 687 C C . ASP A 1 86 ? -8.957 6.464 9.543 1.00 96.75 86 ASP A C 1
ATOM 689 O O . ASP A 1 86 ? -8.175 6.199 8.629 1.00 96.75 86 ASP A O 1
ATOM 693 N N . ILE A 1 87 ? -9.774 7.515 9.464 1.00 96.75 87 ILE A N 1
ATOM 694 C CA . ILE A 1 87 ? -9.808 8.396 8.289 1.00 96.75 87 ILE A CA 1
ATOM 695 C C . ILE A 1 87 ? -8.496 9.174 8.129 1.00 96.75 87 ILE A C 1
ATOM 697 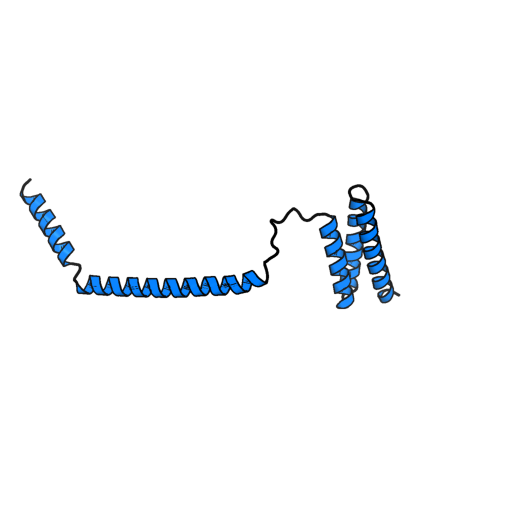O O . ILE A 1 87 ? -8.068 9.436 7.006 1.00 96.75 87 ILE A O 1
ATOM 701 N N . GLU A 1 88 ? -7.839 9.537 9.231 1.00 96.31 88 GLU A N 1
ATOM 702 C CA . GLU A 1 88 ? -6.601 10.315 9.175 1.00 96.31 88 GLU A CA 1
ATOM 703 C C . GLU A 1 88 ? -5.422 9.467 8.685 1.00 96.31 88 GLU A C 1
ATOM 705 O O . GLU A 1 88 ? -4.690 9.903 7.795 1.00 96.31 88 GLU A O 1
ATOM 710 N N . GLY A 1 89 ? -5.296 8.222 9.157 1.00 96.69 89 GLY A N 1
ATOM 711 C CA . GLY A 1 89 ? -4.318 7.280 8.617 1.00 96.69 89 GLY A CA 1
ATOM 712 C C . GLY A 1 89 ? -4.551 6.986 7.132 1.00 96.69 89 GLY A C 1
ATOM 713 O O . GLY A 1 89 ? -3.602 6.959 6.344 1.00 96.69 89 GLY A O 1
ATOM 714 N N . ALA A 1 90 ? -5.813 6.863 6.711 1.00 97.19 90 ALA A N 1
ATOM 715 C CA . ALA A 1 90 ? -6.146 6.664 5.304 1.00 97.19 90 ALA A CA 1
ATOM 716 C C . ALA A 1 90 ? -5.764 7.866 4.421 1.00 97.19 90 ALA A C 1
ATOM 718 O O . ALA A 1 90 ? -5.283 7.679 3.300 1.00 97.19 90 ALA A O 1
ATOM 719 N N . LYS A 1 91 ? -5.929 9.104 4.913 1.00 96.88 91 LYS A N 1
ATOM 720 C CA . LYS A 1 91 ? -5.470 10.313 4.203 1.00 96.88 91 LYS A CA 1
ATOM 721 C C . LYS A 1 91 ? -3.955 10.339 4.045 1.00 96.88 91 LYS A C 1
ATOM 723 O O . LYS A 1 91 ? -3.481 10.693 2.969 1.00 96.88 91 LYS A O 1
ATOM 728 N N . GLN A 1 92 ? -3.208 9.961 5.082 1.00 97.44 92 GLN A N 1
ATOM 729 C CA . GLN A 1 92 ? -1.746 9.887 5.012 1.00 97.44 92 GLN A CA 1
ATOM 730 C C . GLN A 1 92 ? -1.307 8.894 3.933 1.00 97.44 92 GLN A C 1
ATOM 732 O O . GLN A 1 92 ? -0.564 9.267 3.027 1.00 97.44 92 GLN A O 1
ATOM 737 N N . ASN A 1 93 ? -1.867 7.681 3.938 1.00 97.44 93 ASN A N 1
ATOM 738 C CA . ASN A 1 93 ? -1.587 6.694 2.895 1.00 97.44 93 ASN A CA 1
ATOM 739 C C . ASN A 1 93 ? -1.996 7.184 1.493 1.00 97.44 93 ASN A C 1
ATOM 741 O O . ASN A 1 93 ? -1.256 6.991 0.532 1.00 97.44 93 ASN A O 1
ATOM 745 N N . TYR A 1 94 ? -3.126 7.883 1.349 1.00 96.94 94 TYR A N 1
ATOM 746 C CA . TYR A 1 94 ? -3.498 8.506 0.073 1.00 96.94 94 TYR A CA 1
ATOM 747 C C . TYR A 1 94 ? -2.468 9.552 -0.394 1.00 96.94 94 TYR A C 1
ATOM 749 O O . TYR A 1 94 ? -2.097 9.572 -1.569 1.00 96.94 94 TYR A O 1
ATOM 757 N N . MET A 1 95 ? -1.961 10.393 0.514 1.00 96.88 95 MET A N 1
ATOM 758 C CA . MET A 1 95 ? -0.911 11.371 0.206 1.00 96.88 95 MET A CA 1
ATOM 759 C C . MET A 1 95 ? 0.414 10.708 -0.190 1.00 96.88 95 MET A C 1
ATOM 761 O O . MET A 1 95 ? 1.127 11.256 -1.029 1.00 96.88 95 MET A O 1
ATOM 765 N N . GLU A 1 96 ? 0.727 9.533 0.358 1.00 96.38 96 GLU A N 1
ATOM 766 C CA . GLU A 1 96 ? 1.899 8.733 -0.017 1.00 96.38 96 GLU A CA 1
ATOM 767 C C . GLU A 1 96 ? 1.722 7.994 -1.356 1.00 96.38 96 GLU A C 1
ATOM 769 O O . GLU A 1 96 ? 2.683 7.834 -2.114 1.00 96.38 96 GLU A O 1
ATOM 774 N N . ALA A 1 97 ? 0.495 7.593 -1.697 1.00 95.44 97 ALA A N 1
ATOM 775 C CA . ALA A 1 97 ? 0.185 6.886 -2.939 1.00 95.44 97 ALA A CA 1
ATOM 776 C C . ALA A 1 97 ? 0.405 7.753 -4.194 1.00 95.44 97 ALA A C 1
ATOM 778 O O . ALA A 1 97 ? 0.905 7.270 -5.211 1.00 95.44 97 ALA A O 1
ATOM 779 N N . LEU A 1 98 ? 0.062 9.044 -4.134 1.00 95.81 98 LEU A N 1
ATOM 780 C CA . LEU A 1 98 ? 0.157 9.972 -5.269 1.00 95.81 98 LEU A CA 1
ATOM 781 C C . LEU A 1 98 ? 1.581 10.149 -5.840 1.00 95.81 98 LEU A C 1
ATOM 783 O O . LEU A 1 98 ? 1.750 9.996 -7.055 1.00 95.81 98 LEU A O 1
ATOM 787 N N . PRO A 1 99 ? 2.616 10.479 -5.039 1.00 95.12 99 PRO A N 1
ATOM 788 C CA . PRO A 1 99 ? 3.975 10.602 -5.554 1.00 95.12 99 PRO A CA 1
ATOM 789 C C . PRO A 1 99 ? 4.506 9.260 -6.059 1.00 95.12 99 PRO A C 1
ATOM 791 O O . PRO A 1 99 ? 5.153 9.234 -7.102 1.00 95.12 99 PRO A O 1
ATOM 794 N N . LEU A 1 100 ? 4.181 8.147 -5.392 1.00 94.56 100 LEU A N 1
ATOM 795 C CA . LEU A 1 100 ? 4.598 6.821 -5.841 1.00 94.56 100 LEU A CA 1
ATOM 796 C C . LEU A 1 100 ? 3.977 6.467 -7.201 1.00 94.56 100 LEU A C 1
ATOM 798 O O . LEU A 1 100 ? 4.699 6.063 -8.108 1.00 94.56 100 LEU A O 1
ATOM 802 N N . TYR A 1 101 ? 2.684 6.729 -7.404 1.00 94.94 101 TYR A N 1
ATOM 803 C CA . TYR A 1 101 ? 2.043 6.583 -8.714 1.00 94.94 101 TYR A CA 1
ATOM 804 C C . TYR A 1 101 ? 2.711 7.442 -9.794 1.00 94.94 101 TYR A C 1
ATOM 806 O O . TYR A 1 101 ? 2.911 6.978 -10.913 1.00 94.94 101 TYR A O 1
ATOM 814 N N . ASN A 1 102 ? 3.111 8.677 -9.469 1.00 93.94 102 ASN A N 1
ATOM 815 C CA . ASN A 1 102 ? 3.829 9.524 -10.422 1.00 93.94 102 ASN A CA 1
ATOM 816 C C . ASN A 1 102 ? 5.173 8.923 -10.850 1.00 93.94 102 ASN A C 1
ATOM 818 O O . ASN A 1 102 ? 5.511 9.045 -12.021 1.00 93.94 102 ASN A O 1
ATOM 822 N N . THR A 1 103 ? 5.901 8.242 -9.956 1.00 93.62 103 THR A N 1
ATOM 823 C CA . THR A 1 103 ? 7.165 7.571 -10.328 1.00 93.62 103 THR A CA 1
ATOM 824 C C . THR A 1 103 ? 6.973 6.391 -11.282 1.00 93.62 103 THR A C 1
ATOM 826 O O . THR A 1 103 ? 7.897 6.050 -12.009 1.00 93.62 103 THR A O 1
ATOM 829 N N . LEU A 1 104 ? 5.782 5.784 -11.302 1.00 92.88 104 LEU A N 1
ATOM 830 C CA . LEU A 1 104 ? 5.473 4.624 -12.142 1.00 92.88 104 LEU A CA 1
ATOM 831 C C . LEU A 1 104 ? 5.055 5.008 -13.568 1.00 92.88 104 LEU A C 1
ATOM 833 O O . LEU A 1 104 ? 5.112 4.169 -14.464 1.00 92.88 104 LEU A O 1
ATOM 837 N N . LYS A 1 105 ? 4.630 6.261 -13.794 1.00 88.88 105 LYS A N 1
ATOM 838 C CA . LYS A 1 105 ? 4.069 6.719 -15.081 1.00 88.88 105 LYS A CA 1
ATOM 839 C C . LYS A 1 105 ? 5.001 6.512 -16.273 1.00 88.88 105 LYS A C 1
ATOM 841 O O . LYS A 1 105 ? 4.510 6.309 -17.378 1.00 88.88 105 LYS A O 1
ATOM 846 N N . ASP A 1 106 ? 6.307 6.558 -16.032 1.00 86.31 106 ASP A N 1
ATOM 847 C CA . ASP A 1 106 ? 7.330 6.443 -17.071 1.00 86.31 106 ASP A CA 1
ATOM 848 C C . ASP A 1 106 ? 7.912 5.020 -17.189 1.00 86.31 106 ASP A C 1
ATOM 850 O O . ASP A 1 106 ? 8.638 4.739 -18.142 1.00 86.31 106 ASP A O 1
ATOM 854 N N . SER A 1 107 ? 7.620 4.121 -16.237 1.00 86.62 107 SER A N 1
ATOM 855 C CA . SER A 1 107 ? 8.237 2.786 -16.150 1.00 86.62 107 SER A CA 1
ATOM 856 C C . SER A 1 107 ? 7.269 1.621 -16.348 1.00 86.62 107 SER A C 1
ATOM 858 O O . SER A 1 107 ? 7.708 0.529 -16.701 1.00 86.62 107 SER A O 1
ATOM 860 N N . GLU A 1 108 ? 5.974 1.827 -16.113 1.00 92.00 108 GLU A N 1
ATOM 861 C CA . GLU A 1 108 ? 4.970 0.762 -16.137 1.00 92.00 108 GLU A CA 1
ATOM 862 C C . GLU A 1 108 ? 4.103 0.780 -17.395 1.00 92.00 108 GLU A C 1
ATOM 864 O O . GLU A 1 108 ? 3.963 1.784 -18.095 1.00 92.00 108 GLU A O 1
ATOM 869 N N . SER A 1 109 ? 3.468 -0.359 -17.673 1.00 91.69 109 SER A N 1
ATOM 870 C CA . SER A 1 109 ? 2.538 -0.463 -18.796 1.00 91.69 109 SER A CA 1
ATOM 871 C C . SER A 1 109 ? 1.277 0.397 -18.581 1.00 91.69 109 SER A C 1
ATOM 873 O O . SER A 1 109 ? 0.810 0.542 -17.445 1.00 91.69 109 SER A O 1
ATOM 875 N N . PRO A 1 110 ? 0.649 0.909 -19.660 1.00 90.06 110 PRO A N 1
ATOM 876 C CA . PRO A 1 110 ? -0.604 1.661 -19.559 1.00 90.06 110 PRO A CA 1
ATOM 877 C C . PRO A 1 110 ? -1.726 0.903 -18.838 1.00 90.06 110 PRO A C 1
ATOM 879 O O . PRO A 1 110 ? -2.542 1.517 -18.157 1.00 90.06 110 PRO A O 1
ATOM 882 N N . GLU A 1 111 ? -1.758 -0.426 -18.957 1.00 92.50 111 GLU A N 1
ATOM 883 C CA . GLU A 1 111 ? -2.737 -1.284 -18.282 1.00 92.50 111 GLU A CA 1
ATOM 884 C C . GLU A 1 111 ? -2.565 -1.254 -16.755 1.00 92.50 111 GLU A C 1
ATOM 886 O O . GLU A 1 111 ? -3.531 -1.020 -16.024 1.00 92.50 111 GLU A O 1
ATOM 891 N N . ILE A 1 112 ? -1.325 -1.405 -16.274 1.00 92.12 112 ILE A N 1
ATOM 892 C CA . ILE A 1 112 ? -0.993 -1.331 -14.843 1.00 92.12 112 ILE A CA 1
ATOM 893 C C . ILE A 1 112 ? -1.312 0.065 -14.300 1.00 92.12 112 ILE A C 1
ATOM 895 O O . ILE A 1 112 ? -1.968 0.196 -13.264 1.00 92.12 112 ILE A O 1
ATOM 899 N N . LEU A 1 113 ? -0.917 1.115 -15.023 1.00 93.00 113 LEU A N 1
ATOM 900 C CA . LEU A 1 113 ? -1.182 2.498 -14.625 1.00 93.00 113 LEU A CA 1
ATOM 901 C C . LEU A 1 113 ? -2.680 2.799 -14.545 1.00 93.00 113 LEU A C 1
ATOM 903 O O . LEU A 1 113 ? -3.135 3.407 -13.577 1.00 93.00 113 LEU A O 1
ATOM 907 N N . GLN A 1 114 ? -3.467 2.333 -15.517 1.00 93.19 114 GLN A N 1
ATOM 908 C CA . GLN A 1 114 ? -4.913 2.532 -15.527 1.00 93.19 114 GLN A CA 1
ATOM 909 C C . GLN A 1 114 ? -5.599 1.840 -14.343 1.00 93.19 114 GLN A C 1
ATOM 911 O O . GLN A 1 114 ? -6.503 2.424 -13.736 1.00 93.19 114 GLN A O 1
ATOM 916 N N . LYS A 1 115 ? -5.168 0.620 -13.997 1.00 95.50 115 LYS A N 1
ATOM 917 C CA . LYS A 1 115 ? -5.654 -0.098 -12.812 1.00 95.50 115 LYS A CA 1
ATOM 918 C C . LYS A 1 115 ? -5.361 0.703 -11.541 1.00 95.50 115 LYS A C 1
ATOM 920 O O . LYS A 1 115 ? -6.287 1.041 -10.810 1.00 95.50 115 LYS A O 1
ATOM 925 N N . LEU A 1 116 ? -4.099 1.073 -11.320 1.00 95.19 116 LEU A N 1
ATOM 926 C CA . LEU A 1 116 ? -3.665 1.817 -10.130 1.00 95.19 116 LEU A CA 1
ATOM 927 C C . LEU A 1 116 ? -4.363 3.177 -10.008 1.00 95.19 116 LEU A C 1
ATOM 929 O O . LEU A 1 116 ? -4.779 3.573 -8.922 1.00 95.19 116 LEU A O 1
ATOM 933 N N . TYR A 1 117 ? -4.551 3.878 -11.1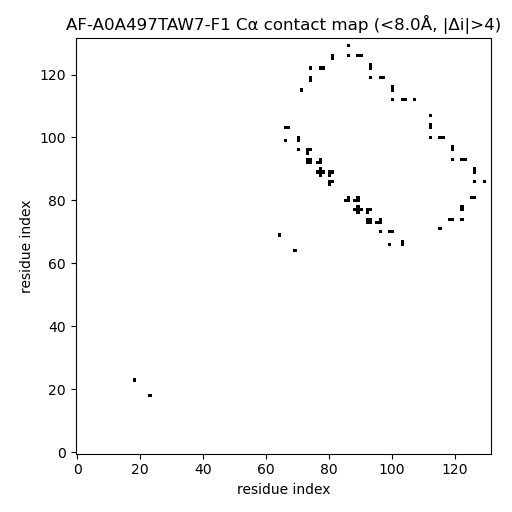27 1.00 95.25 117 TYR A N 1
ATOM 934 C CA . TYR A 1 117 ? -5.291 5.135 -11.158 1.00 95.25 117 TYR A CA 1
ATOM 935 C C . TYR A 1 117 ? -6.743 4.971 -10.699 1.00 95.25 117 TYR A C 1
ATOM 937 O O . TYR A 1 117 ? -7.241 5.796 -9.932 1.00 95.25 117 TYR A O 1
ATOM 945 N N . ASN A 1 118 ? -7.424 3.914 -11.151 1.00 96.06 118 ASN A N 1
ATOM 946 C CA . ASN A 1 118 ? -8.806 3.650 -10.755 1.00 96.06 118 ASN A CA 1
ATOM 947 C C . ASN A 1 118 ? -8.918 3.374 -9.253 1.00 96.06 118 ASN A C 1
ATOM 949 O O . ASN A 1 118 ? -9.841 3.879 -8.616 1.00 96.06 118 ASN A O 1
ATOM 953 N N . GLU A 1 119 ? -7.954 2.654 -8.682 1.00 96.06 119 GLU A N 1
ATOM 954 C CA . GLU A 1 119 ? -7.900 2.405 -7.241 1.00 96.06 119 GLU A CA 1
ATOM 955 C C . GLU A 1 119 ? -7.652 3.694 -6.441 1.00 96.06 119 GLU A C 1
ATOM 957 O O . GLU A 1 119 ? -8.385 3.997 -5.500 1.00 96.06 119 GLU A O 1
ATOM 962 N N . ILE A 1 120 ? -6.698 4.534 -6.863 1.00 96.25 120 ILE A N 1
ATOM 963 C CA . ILE A 1 120 ? -6.448 5.843 -6.229 1.00 96.25 120 ILE A CA 1
ATOM 964 C C . ILE A 1 120 ? -7.692 6.738 -6.316 1.00 96.25 120 ILE A C 1
ATOM 966 O O . ILE A 1 120 ? -8.045 7.418 -5.351 1.00 96.25 120 ILE A O 1
ATOM 970 N N . LYS A 1 121 ? -8.390 6.727 -7.457 1.00 96.44 121 LYS A N 1
ATOM 971 C CA . LYS A 1 121 ? -9.636 7.477 -7.648 1.00 96.44 121 LYS A CA 1
ATOM 972 C C . LYS A 1 121 ? -10.751 6.969 -6.730 1.00 96.44 121 LYS A C 1
ATOM 974 O O . LYS A 1 121 ? -11.483 7.783 -6.168 1.00 96.44 121 LYS A O 1
ATOM 979 N N . ASN A 1 122 ? -10.876 5.654 -6.561 1.00 95.81 122 ASN A N 1
ATOM 980 C CA . ASN A 1 122 ? -11.828 5.050 -5.631 1.00 95.81 122 ASN A CA 1
ATOM 981 C C . ASN A 1 122 ? -11.506 5.437 -4.179 1.00 95.81 122 ASN A C 1
ATOM 983 O O . ASN A 1 122 ? -12.385 5.876 -3.439 1.00 95.81 122 ASN A O 1
ATOM 987 N N . LEU A 1 123 ? -10.233 5.365 -3.786 1.00 95.06 123 LEU A N 1
ATOM 988 C CA . LEU A 1 123 ? -9.774 5.807 -2.472 1.00 95.06 123 LEU A CA 1
ATOM 989 C C . LEU A 1 123 ? -10.103 7.284 -2.218 1.00 95.06 123 LEU A C 1
ATOM 991 O O . LEU A 1 123 ? -10.664 7.613 -1.173 1.00 95.06 123 LEU A O 1
ATOM 995 N N . HIS A 1 124 ? -9.840 8.159 -3.190 1.00 95.69 124 HIS A N 1
ATOM 996 C CA . HIS A 1 124 ? -10.205 9.572 -3.102 1.00 95.69 124 HIS A CA 1
ATOM 997 C C . HIS A 1 124 ? -11.715 9.771 -2.916 1.00 95.69 124 HIS A C 1
ATOM 999 O O . HIS A 1 124 ? -12.133 10.527 -2.039 1.00 95.69 124 HIS A O 1
ATOM 1005 N N . PHE A 1 125 ? -12.536 9.063 -3.699 1.00 95.88 125 PHE A N 1
ATOM 1006 C CA . PHE A 1 125 ? -13.991 9.107 -3.566 1.00 95.88 125 PHE A CA 1
ATOM 1007 C C . PHE A 1 125 ? -14.436 8.687 -2.162 1.00 95.88 125 PHE A C 1
ATOM 1009 O O . PHE A 1 125 ? -15.197 9.408 -1.520 1.00 95.88 125 PHE A O 1
ATOM 1016 N N . ARG A 1 126 ? -13.915 7.573 -1.639 1.00 94.75 126 ARG A N 1
ATOM 1017 C CA . ARG A 1 126 ? -14.242 7.114 -0.284 1.00 94.75 126 ARG A CA 1
ATOM 1018 C C . ARG A 1 126 ? -13.846 8.134 0.778 1.00 94.75 126 ARG A C 1
ATOM 1020 O O . ARG A 1 126 ? -14.667 8.443 1.630 1.00 94.75 126 ARG A O 1
ATOM 1027 N N . LEU A 1 127 ? -12.637 8.692 0.709 1.00 94.19 127 LEU A N 1
ATOM 1028 C CA . LEU A 1 127 ? -12.191 9.740 1.633 1.00 94.19 127 LEU A CA 1
ATOM 1029 C C . LEU A 1 127 ? -13.094 10.975 1.573 1.00 94.19 127 LEU A C 1
ATOM 1031 O O . LEU A 1 127 ? -13.426 11.522 2.620 1.00 94.19 127 LEU A O 1
ATOM 1035 N N . SER A 1 128 ? -13.546 11.363 0.374 1.00 92.75 128 SER A N 1
ATOM 1036 C CA . SER A 1 128 ? -14.405 12.539 0.188 1.00 92.75 128 SER A CA 1
ATOM 1037 C C . SER A 1 128 ? -15.715 12.458 0.979 1.00 92.75 128 SER A C 1
ATOM 1039 O O . SER A 1 128 ? -16.187 13.477 1.476 1.00 92.75 128 SER A O 1
ATOM 1041 N N . ILE A 1 129 ? -16.256 11.250 1.179 1.00 93.25 129 ILE A N 1
ATOM 1042 C CA . ILE A 1 129 ? -17.479 11.015 1.964 1.00 93.25 129 ILE A CA 1
ATOM 1043 C C . ILE A 1 129 ? -17.275 11.395 3.438 1.00 93.25 129 ILE A C 1
ATOM 1045 O O . ILE A 1 129 ? -18.191 11.906 4.071 1.00 93.25 129 ILE A O 1
ATOM 1049 N N . TYR A 1 130 ? -16.076 11.174 3.981 1.00 85.19 130 TYR A N 1
ATOM 1050 C CA . TYR A 1 130 ? -15.750 11.448 5.386 1.00 85.19 130 TYR A CA 1
ATOM 1051 C C . TYR A 1 130 ? -15.153 12.841 5.617 1.00 85.19 130 TYR A C 1
ATOM 1053 O O . TYR A 1 130 ? -14.914 13.223 6.761 1.00 85.19 130 TYR A O 1
ATOM 1061 N N . THR A 1 131 ? -14.868 13.586 4.549 1.00 71.69 131 THR A N 1
ATOM 1062 C CA . THR A 1 131 ? -14.325 14.951 4.617 1.00 71.69 131 THR A CA 1
ATOM 1063 C C . THR A 1 131 ? -15.314 16.023 4.157 1.00 71.69 131 THR A C 1
ATOM 1065 O O . THR A 1 131 ? -14.916 17.184 4.077 1.00 71.69 131 THR A O 1
ATOM 1068 N N . SER A 1 132 ? -16.543 15.632 3.800 1.00 56.81 132 SER A N 1
ATOM 1069 C CA . SER A 1 132 ? -17.628 16.534 3.379 1.00 56.81 132 SER A CA 1
ATOM 1070 C C . SER A 1 132 ? -18.375 17.147 4.558 1.00 56.81 132 SER A C 1
ATOM 1072 O O . SER A 1 132 ? -18.473 16.476 5.610 1.00 56.81 132 SER A O 1
#

Secondary structure (DSSP, 8-state):
-HHHHHHHHHHHHHHHHTS-HHHHHHHHHHHHHHHHHHHHHHHHHHHHHHHHHSS-S-----PPPPHHHHHHHHHHHHHHHHHTT-HHHHHHHHHHHHHHHHHHTTTS-HHHHHHHHHHHHHHHHHHHHHH-

Radius of gyration: 34.91 Å; Cα contacts (8 Å, |Δi|>4): 52; chains: 1; bounding box: 80×71×57 Å

Sequence (132 aa):
FGNELDNLKKQIADMKSATTPEDLKHLNEEIKNINKKLAELETKTQSKEAIRKEKLKEAKPEEPETNVQKLEKIINTAHEQIDKGDIEGAKQNYMEALPLYNTLKDSESPEILQKLYNEIKNLHFRLSIYTS

Mean predicted aligned error: 17.51 Å

Foldseek 3Di:
DVPVVVVVVVVVVVVVVVCPPVNVVVVVVVVVVVVVVVVVVVVVVVVVVVVVVVVPPPPDPDDPQDLLNVLVVLLVVLVVCVVVVVLVSSVVSLVVNVVSLVVCPVPDDPVSNVVSVVSSVVSVVSSVVVVD

pLDDT: mean 78.26, std 18.08, range [42.53, 97.81]

Nearest PDB structures (foldseek):
  1wfd-assembly1_A  TM=7.344E-01  e=2.529E-01  Mus musculus
  3f57-assembly1_A  TM=4.218E-01  e=2.290E+00  Homo sapiens
  5m73-assembly1_C  TM=6.359E-01  e=5.939E+00  Homo sapiens

Solvent-accessible surface area (backbone atoms only — not comparable to full-atom values): 7557 Å² total; per-residue (Å²): 123,70,68,60,56,54,51,52,53,48,52,53,51,52,57,60,61,72,52,45,76,65,54,55,49,52,52,51,52,50,52,52,53,51,52,51,52,48,53,55,48,52,54,49,53,51,57,57,46,51,72,49,54,78,78,54,83,77,77,62,83,83,65,82,81,44,75,66,59,52,42,53,50,36,51,52,51,20,52,52,24,48,77,70,66,38,54,68,63,18,50,52,31,51,64,55,37,53,62,56,53,59,66,39,70,86,76,53,54,71,67,59,51,52,52,55,49,51,53,54,50,49,51,50,54,59,50,49,70,79,72,106